Protein AF-A0AAU5ZAU3-F1 (afdb_monomer)

pLDDT: mean 85.63, std 14.37, range [34.06, 97.56]

Structure (mmCIF, N/CA/C/O backbone):
data_AF-A0AAU5ZAU3-F1
#
_entry.id   AF-A0AAU5ZAU3-F1
#
loop_
_atom_site.group_PDB
_atom_site.id
_atom_site.type_symbol
_atom_site.label_atom_id
_atom_site.label_alt_id
_atom_site.label_comp_id
_atom_site.label_asym_id
_atom_site.label_entity_id
_atom_site.label_seq_id
_atom_site.pdbx_PDB_ins_code
_atom_site.Cartn_x
_atom_site.Cartn_y
_atom_site.Cartn_z
_atom_site.occupancy
_atom_site.B_iso_or_equiv
_atom_site.auth_seq_id
_atom_site.auth_comp_id
_atom_site.auth_asym_id
_atom_site.auth_atom_id
_atom_site.pdbx_PDB_model_num
ATOM 1 N N . MET A 1 1 ? -20.115 8.996 4.462 1.00 37.56 1 MET A N 1
ATOM 2 C CA . MET A 1 1 ? -19.489 7.938 3.637 1.00 37.56 1 MET A CA 1
ATOM 3 C C . MET A 1 1 ? -18.096 7.709 4.192 1.00 37.56 1 MET A C 1
ATOM 5 O O . MET A 1 1 ? -17.524 8.702 4.626 1.00 37.56 1 MET A O 1
ATOM 9 N N . PRO A 1 2 ? -17.577 6.473 4.277 1.00 48.25 2 PRO A N 1
ATOM 10 C CA . PRO A 1 2 ? -16.207 6.277 4.735 1.00 48.25 2 PRO A CA 1
ATOM 11 C C . PRO A 1 2 ? -15.275 7.028 3.780 1.00 48.25 2 PRO A C 1
ATOM 13 O O . PRO A 1 2 ? -15.296 6.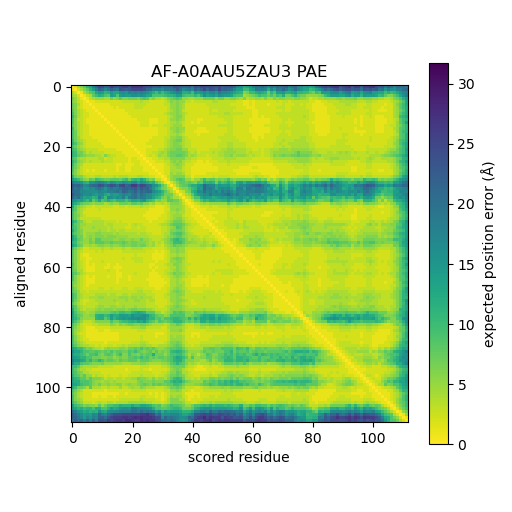797 2.573 1.00 48.25 2 PRO A O 1
ATOM 16 N N . THR A 1 3 ? -14.546 8.005 4.310 1.00 63.38 3 THR A N 1
ATOM 17 C CA . THR A 1 3 ? -13.583 8.792 3.542 1.00 63.38 3 THR A CA 1
ATOM 18 C C . THR A 1 3 ? -12.455 7.857 3.129 1.00 63.38 3 THR A C 1
ATOM 20 O O . THR A 1 3 ? -11.770 7.312 3.991 1.00 63.38 3 THR A O 1
ATOM 23 N N . VAL A 1 4 ? -12.281 7.630 1.827 1.00 74.69 4 VAL A N 1
ATOM 24 C CA . VAL A 1 4 ? -11.130 6.885 1.302 1.00 74.69 4 VAL A CA 1
ATOM 25 C C . VAL A 1 4 ? -9.880 7.718 1.581 1.00 74.69 4 VAL A C 1
ATOM 27 O O . VAL A 1 4 ? -9.778 8.842 1.094 1.00 74.69 4 VAL A O 1
ATOM 30 N N . ARG A 1 5 ? -8.952 7.186 2.386 1.00 88.69 5 ARG A N 1
ATOM 31 C CA . ARG A 1 5 ? -7.739 7.901 2.839 1.00 88.69 5 ARG A CA 1
ATOM 32 C C . ARG A 1 5 ? -6.475 7.489 2.081 1.00 88.69 5 ARG A C 1
ATOM 34 O O . ARG A 1 5 ? -5.368 7.836 2.484 1.00 88.69 5 ARG A O 1
ATOM 41 N N . ILE A 1 6 ? -6.639 6.756 0.984 1.00 92.12 6 ILE A N 1
A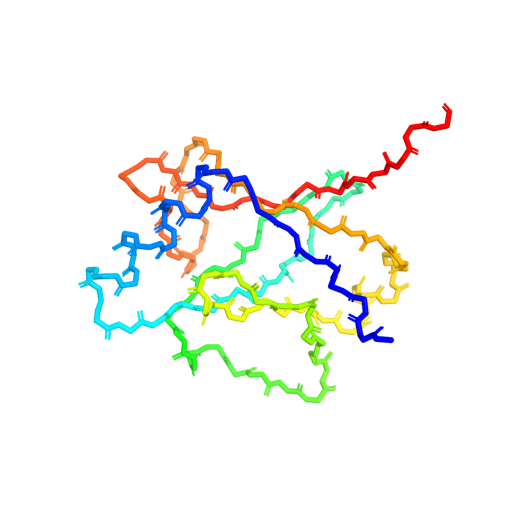TOM 42 C CA . ILE A 1 6 ? -5.554 6.283 0.128 1.00 92.12 6 ILE A CA 1
ATOM 43 C C . ILE A 1 6 ? -5.951 6.415 -1.349 1.00 92.12 6 ILE A C 1
ATOM 45 O O . ILE A 1 6 ? -7.004 5.945 -1.779 1.00 92.12 6 ILE A O 1
ATOM 49 N N . THR A 1 7 ? -5.100 7.055 -2.138 1.00 93.88 7 THR A N 1
ATOM 50 C CA . THR A 1 7 ? -5.173 7.110 -3.601 1.00 93.88 7 THR A CA 1
ATOM 51 C C . THR A 1 7 ? -3.924 6.469 -4.200 1.00 93.88 7 THR A C 1
ATOM 53 O O . THR A 1 7 ? -3.042 6.011 -3.477 1.00 93.88 7 THR A O 1
ATOM 56 N N . ALA A 1 8 ? -3.852 6.379 -5.527 1.00 95.19 8 ALA A N 1
ATOM 57 C CA . ALA A 1 8 ? -2.697 5.804 -6.203 1.00 95.19 8 ALA A CA 1
ATOM 58 C C . ALA A 1 8 ? -2.470 6.447 -7.567 1.00 95.19 8 ALA A C 1
ATOM 60 O O . ALA A 1 8 ? -3.436 6.653 -8.318 1.00 95.19 8 ALA A O 1
ATOM 61 N N . THR A 1 9 ? -1.199 6.666 -7.902 1.00 95.88 9 THR A N 1
ATOM 62 C CA . THR A 1 9 ? -0.771 7.096 -9.232 1.00 95.88 9 THR A CA 1
ATOM 63 C C . THR A 1 9 ? -1.055 6.014 -10.271 1.00 95.88 9 THR A C 1
ATOM 65 O O . THR A 1 9 ? -1.218 4.826 -9.965 1.00 95.88 9 THR A O 1
ATOM 68 N N . THR A 1 10 ? -1.085 6.405 -11.546 1.00 96.44 10 THR A N 1
ATOM 69 C CA . THR A 1 10 ? -1.226 5.454 -12.658 1.00 96.44 10 THR A CA 1
ATOM 70 C C . THR A 1 10 ? -0.132 4.383 -12.632 1.00 96.44 10 THR A C 1
ATOM 72 O O . THR A 1 10 ? -0.422 3.218 -12.899 1.00 96.44 10 THR A O 1
ATOM 75 N N . ALA A 1 11 ? 1.100 4.754 -12.264 1.00 95.69 11 ALA A N 1
ATOM 76 C CA . ALA A 1 11 ? 2.222 3.825 -12.165 1.00 95.69 11 ALA A CA 1
ATOM 77 C C . ALA A 1 11 ? 1.982 2.758 -11.085 1.00 95.69 11 ALA A C 1
ATOM 79 O O . ALA A 1 11 ? 2.105 1.564 -11.363 1.00 95.69 11 ALA A O 1
ATOM 80 N N . ALA A 1 12 ? 1.545 3.164 -9.888 1.00 96.62 12 ALA A N 1
ATOM 81 C CA . ALA A 1 12 ? 1.206 2.231 -8.814 1.00 96.62 12 ALA A CA 1
ATOM 82 C C . ALA A 1 12 ? 0.056 1.294 -9.197 1.00 96.62 12 ALA A C 1
ATOM 84 O O . ALA A 1 12 ? 0.153 0.084 -8.994 1.00 96.62 12 ALA A O 1
ATOM 85 N N . ARG A 1 13 ? -1.003 1.815 -9.829 1.00 97.56 13 ARG A N 1
ATOM 86 C CA . ARG A 1 13 ? -2.132 0.993 -10.302 1.00 97.56 13 ARG A CA 1
ATOM 87 C C . ARG A 1 13 ? -1.698 -0.054 -11.323 1.00 97.56 13 ARG A C 1
ATOM 89 O O . ARG A 1 13 ? -2.116 -1.206 -11.238 1.00 97.56 13 ARG A O 1
ATOM 96 N N . GLN A 1 14 ? -0.852 0.325 -12.280 1.00 96.81 14 GLN A N 1
ATOM 97 C CA . GLN A 1 14 ? -0.318 -0.609 -13.273 1.00 96.81 14 GLN A CA 1
ATOM 98 C C . GLN A 1 14 ? 0.554 -1.687 -12.624 1.00 96.81 14 GLN A C 1
ATOM 100 O O . GLN A 1 14 ? 0.395 -2.865 -12.947 1.00 96.81 14 GLN A O 1
ATOM 105 N N . ALA A 1 15 ? 1.415 -1.307 -11.676 1.00 96.44 15 ALA A N 1
ATOM 106 C CA . ALA A 1 15 ? 2.243 -2.251 -10.934 1.00 96.44 15 ALA A CA 1
ATOM 107 C C . ALA A 1 15 ? 1.390 -3.256 -10.139 1.00 96.44 15 ALA A C 1
ATOM 109 O O . ALA A 1 15 ? 1.631 -4.459 -10.227 1.00 96.44 15 ALA A O 1
ATOM 110 N N . ILE A 1 16 ? 0.345 -2.791 -9.444 1.00 96.69 16 ILE A N 1
ATOM 111 C CA . ILE A 1 16 ? -0.588 -3.657 -8.703 1.00 96.69 16 ILE A CA 1
ATOM 112 C C . ILE A 1 16 ? -1.298 -4.634 -9.636 1.00 96.69 16 ILE A C 1
ATOM 114 O O . ILE A 1 16 ? -1.336 -5.833 -9.355 1.00 96.69 16 ILE A O 1
ATOM 118 N N . ARG A 1 17 ? -1.832 -4.153 -10.765 1.00 96.75 17 ARG A N 1
ATOM 119 C CA . ARG A 1 17 ? -2.503 -5.016 -11.747 1.00 96.75 17 ARG A CA 1
ATOM 120 C C . ARG A 1 17 ? -1.560 -6.070 -12.307 1.00 96.75 17 ARG A C 1
ATOM 122 O O . ARG A 1 17 ? -1.953 -7.224 -12.426 1.00 96.75 17 ARG A O 1
ATOM 129 N N . HIS A 1 18 ? -0.326 -5.688 -12.629 1.00 95.69 18 HIS A N 1
ATOM 130 C CA . HIS A 1 18 ? 0.670 -6.617 -13.148 1.00 95.69 18 HIS A CA 1
ATOM 131 C C . HIS A 1 18 ? 1.039 -7.688 -12.115 1.00 95.69 18 HIS A C 1
ATOM 133 O O . HIS A 1 18 ? 1.030 -8.874 -12.437 1.00 95.69 18 HIS A O 1
ATOM 139 N N . LEU A 1 19 ? 1.294 -7.282 -10.866 1.00 95.31 19 LEU A N 1
ATOM 140 C CA . LEU A 1 19 ? 1.567 -8.206 -9.765 1.00 95.31 19 LEU A CA 1
ATOM 141 C C . LEU A 1 19 ? 0.399 -9.160 -9.526 1.00 95.31 19 LEU A C 1
ATOM 143 O O . LEU A 1 19 ? 0.607 -10.368 -9.437 1.00 95.31 19 LEU A O 1
ATOM 147 N N . SER A 1 20 ? -0.820 -8.626 -9.471 1.00 94.88 20 SER A N 1
ATOM 148 C CA . SER A 1 20 ? -2.015 -9.421 -9.198 1.00 94.88 20 SER A CA 1
ATOM 149 C C . SER A 1 20 ? -2.299 -10.407 -10.330 1.00 94.88 20 SER A C 1
ATOM 151 O O . SER A 1 20 ? -2.571 -11.578 -10.083 1.00 94.88 20 SER A O 1
ATOM 153 N N . ALA A 1 21 ? -2.161 -9.972 -11.587 1.00 95.12 21 ALA A N 1
ATOM 154 C CA . ALA A 1 21 ? -2.332 -10.834 -12.753 1.00 95.12 21 ALA A CA 1
ATOM 155 C C . ALA A 1 21 ? -1.264 -11.935 -12.823 1.00 95.12 21 ALA A C 1
ATOM 157 O O . ALA A 1 21 ? -1.595 -13.087 -13.089 1.00 95.12 21 ALA A O 1
ATOM 158 N N . GLY A 1 22 ? 0.003 -11.603 -12.548 1.00 94.12 22 GLY A N 1
ATOM 159 C CA . GLY A 1 22 ? 1.092 -12.581 -12.525 1.00 94.12 22 GLY A CA 1
ATOM 160 C C . GLY A 1 22 ? 0.945 -13.626 -11.416 1.00 94.12 22 GLY A C 1
ATOM 161 O O . GLY A 1 22 ? 1.412 -14.752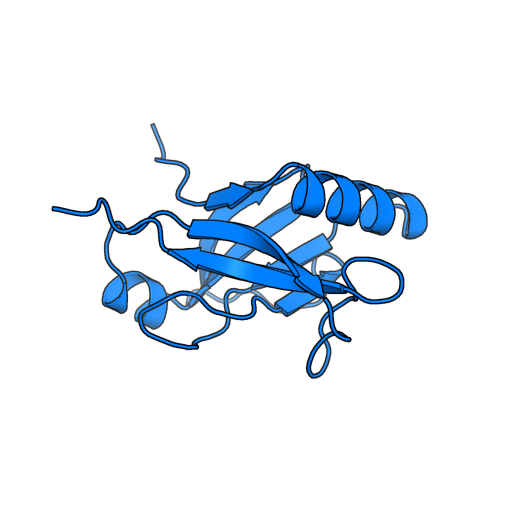 -11.569 1.00 94.12 22 GLY A O 1
ATOM 162 N N . ARG A 1 23 ? 0.278 -13.268 -10.314 1.00 91.44 23 ARG A N 1
ATOM 163 C CA . ARG A 1 23 ? 0.025 -14.157 -9.169 1.00 91.44 23 ARG A CA 1
ATOM 164 C C . ARG A 1 23 ? -1.304 -14.903 -9.251 1.00 91.44 23 ARG A C 1
ATOM 166 O O . ARG A 1 23 ? -1.448 -15.936 -8.610 1.00 91.44 23 ARG A O 1
ATOM 173 N N . GLY A 1 24 ? -2.271 -14.379 -10.000 1.00 93.88 24 GLY A N 1
ATOM 174 C CA . GLY A 1 24 ? -3.650 -14.870 -10.006 1.00 93.88 24 GLY A CA 1
ATOM 175 C C . GLY A 1 24 ? -4.455 -14.494 -8.755 1.00 93.88 24 GLY A C 1
ATOM 176 O O . GLY A 1 24 ? -5.542 -15.030 -8.562 1.00 93.88 24 GLY A O 1
ATOM 177 N N . ALA A 1 25 ? -3.942 -13.595 -7.911 1.00 93.38 25 ALA A N 1
ATOM 178 C CA . ALA A 1 25 ? -4.580 -13.144 -6.675 1.00 93.38 25 ALA A CA 1
ATOM 179 C C . ALA A 1 25 ? -4.168 -11.695 -6.342 1.00 93.38 25 ALA A C 1
ATOM 181 O O . ALA A 1 25 ? -3.090 -11.276 -6.778 1.00 93.38 25 ALA A O 1
ATOM 182 N N . PRO A 1 26 ? -4.985 -10.932 -5.588 1.00 95.12 26 PRO A N 1
ATOM 183 C CA . PRO A 1 26 ? -4.627 -9.591 -5.133 1.00 95.12 26 PRO A CA 1
ATOM 184 C C . PRO A 1 26 ? -3.374 -9.567 -4.252 1.00 95.12 26 PRO A C 1
ATOM 186 O O . PRO A 1 26 ? -2.910 -10.584 -3.727 1.00 95.12 26 PRO A O 1
ATOM 189 N N . VAL A 1 27 ? -2.845 -8.363 -4.070 1.00 96.56 27 VAL A N 1
ATOM 190 C CA . VAL A 1 27 ? -1.827 -8.062 -3.062 1.00 96.56 27 VAL A CA 1
ATOM 191 C C . VAL A 1 27 ? -2.463 -7.258 -1.933 1.00 96.56 27 VAL A C 1
ATOM 193 O O . VAL A 1 27 ? -3.569 -6.749 -2.071 1.00 96.56 27 VAL A O 1
ATOM 196 N N . MET A 1 28 ? -1.761 -7.113 -0.823 1.00 96.75 28 MET A N 1
ATOM 197 C CA . MET A 1 28 ? -2.117 -6.224 0.271 1.00 96.75 28 MET A CA 1
ATOM 198 C C . MET A 1 28 ? -0.941 -5.313 0.601 1.00 96.75 28 MET A C 1
ATOM 200 O O . MET A 1 28 ? 0.222 -5.651 0.367 1.00 96.75 28 MET A O 1
ATOM 204 N N . PHE A 1 29 ? -1.251 -4.164 1.181 1.00 95.88 29 PHE A N 1
ATOM 205 C CA . PHE A 1 29 ? -0.267 -3.179 1.589 1.00 95.88 29 PHE A CA 1
ATOM 206 C C . PHE A 1 29 ? -0.371 -2.898 3.078 1.00 95.88 29 PHE A C 1
ATOM 208 O O . PHE A 1 29 ? -1.467 -2.800 3.628 1.00 95.88 29 PHE A O 1
ATOM 215 N N . VAL A 1 30 ? 0.779 -2.703 3.711 1.00 93.62 30 VAL A N 1
ATOM 216 C CA . VAL A 1 30 ? 0.878 -2.236 5.091 1.00 93.62 30 VAL A CA 1
ATOM 217 C C . VAL A 1 30 ? 1.795 -1.029 5.103 1.00 93.62 30 VAL A C 1
ATOM 219 O O . VAL A 1 30 ? 2.976 -1.119 4.762 1.00 93.62 30 VAL A O 1
ATOM 222 N N . GLN A 1 31 ? 1.252 0.121 5.484 1.00 90.75 31 GLN A N 1
ATOM 223 C CA . GLN A 1 31 ? 2.037 1.324 5.679 1.00 90.75 31 GLN A CA 1
ATOM 224 C C . GLN A 1 31 ? 3.035 1.086 6.807 1.00 90.75 31 GLN A C 1
ATOM 226 O O . GLN A 1 31 ? 2.657 0.961 7.973 1.00 90.75 31 GLN A O 1
ATOM 231 N N . SER A 1 32 ? 4.314 1.068 6.447 1.00 80.25 32 SER A N 1
ATOM 232 C CA . SER A 1 32 ? 5.393 1.092 7.418 1.00 80.25 32 SER A CA 1
ATOM 233 C C . SER A 1 32 ? 5.648 2.535 7.879 1.00 80.25 32 SER A C 1
ATOM 235 O O . SER A 1 32 ? 5.196 3.508 7.263 1.00 80.25 32 SER A O 1
ATOM 237 N N . GLY A 1 33 ? 6.240 2.679 9.061 1.00 67.56 33 GLY A N 1
ATOM 238 C CA . GLY A 1 33 ? 6.485 3.981 9.662 1.00 67.56 33 GLY A CA 1
ATOM 239 C C . GLY A 1 33 ? 7.796 4.572 9.175 1.00 67.56 33 GLY A C 1
ATOM 240 O O . GLY A 1 33 ? 8.853 4.182 9.653 1.00 67.56 33 GLY A O 1
ATOM 241 N N . ASP A 1 34 ? 7.725 5.573 8.312 1.00 61.94 34 ASP A N 1
ATOM 242 C CA . ASP A 1 34 ? 8.897 6.328 7.901 1.00 61.94 34 ASP A CA 1
ATOM 243 C C . ASP A 1 34 ? 8.511 7.757 7.492 1.00 61.94 34 ASP A C 1
ATOM 245 O O . ASP A 1 34 ? 7.560 7.990 6.748 1.00 61.94 34 ASP A O 1
ATOM 249 N N . GLY A 1 35 ? 9.228 8.717 8.093 1.00 56.19 35 GLY A N 1
ATOM 250 C CA . GLY A 1 35 ? 9.328 10.124 7.692 1.00 56.19 35 GLY A CA 1
ATOM 251 C C . GLY A 1 35 ? 8.074 11.011 7.766 1.00 56.19 35 GLY A C 1
ATOM 252 O O . GLY A 1 35 ? 6.941 10.617 7.511 1.00 56.19 35 GLY A O 1
ATOM 253 N N . ARG A 1 36 ? 8.276 12.310 8.028 1.00 51.91 36 ARG A N 1
ATOM 254 C CA . ARG A 1 36 ? 7.212 13.334 7.931 1.00 51.91 36 ARG A CA 1
ATOM 255 C C . ARG A 1 36 ? 6.714 13.595 6.493 1.00 51.91 36 ARG A C 1
ATOM 257 O O . ARG A 1 36 ? 5.749 14.331 6.351 1.00 51.91 36 ARG A O 1
ATOM 264 N N . ALA A 1 37 ? 7.347 13.026 5.461 1.00 54.25 37 ALA A N 1
ATOM 265 C CA . ALA A 1 37 ? 7.109 13.369 4.050 1.00 54.25 37 ALA A CA 1
ATOM 266 C C . ALA A 1 37 ? 6.506 12.238 3.188 1.00 54.25 37 ALA A C 1
ATOM 268 O O . ALA A 1 37 ? 6.243 12.441 2.004 1.00 54.25 37 ALA A O 1
ATOM 269 N N . GLY A 1 38 ? 6.305 11.050 3.756 1.00 60.75 38 GLY A N 1
ATOM 270 C CA . GLY A 1 38 ? 5.998 9.844 2.991 1.00 60.75 38 GLY A CA 1
ATOM 271 C C . GLY A 1 38 ? 6.885 8.688 3.424 1.00 60.75 38 GLY A C 1
ATOM 272 O O . GLY A 1 38 ? 7.901 8.922 4.082 1.00 60.75 38 GLY A O 1
ATOM 273 N N . GLY A 1 39 ? 6.463 7.473 3.091 1.00 77.88 39 GLY A N 1
ATOM 274 C CA . GLY A 1 39 ? 7.101 6.252 3.557 1.00 77.88 39 GLY A CA 1
ATOM 275 C C . GLY A 1 39 ? 7.134 5.132 2.523 1.00 77.88 39 GLY A C 1
ATOM 276 O O . GLY A 1 39 ? 6.648 5.291 1.408 1.00 77.88 39 GLY A O 1
ATOM 277 N N . MET A 1 40 ? 7.689 3.987 2.887 1.00 84.50 40 MET A N 1
ATOM 278 C CA . MET A 1 40 ? 7.828 2.804 2.046 1.00 84.50 40 MET A CA 1
ATOM 279 C C . MET A 1 40 ? 6.827 1.754 2.536 1.00 84.50 40 MET A C 1
ATOM 281 O O . MET A 1 40 ? 7.124 0.983 3.454 1.00 84.50 40 MET A O 1
ATOM 285 N N . PRO A 1 41 ? 5.592 1.727 1.998 1.00 91.44 41 PRO A N 1
ATOM 286 C CA . PRO A 1 41 ? 4.648 0.686 2.355 1.00 91.44 41 PRO A CA 1
ATOM 287 C C . PRO A 1 41 ? 5.211 -0.675 1.949 1.00 91.44 41 PRO A C 1
ATOM 289 O O . PRO A 1 41 ? 5.799 -0.851 0.878 1.00 91.44 41 PRO A O 1
ATOM 292 N N . MET A 1 42 ? 4.976 -1.660 2.802 1.00 92.94 42 MET A N 1
ATOM 293 C CA . MET A 1 42 ? 5.294 -3.040 2.492 1.00 92.94 42 MET A CA 1
ATOM 294 C C . MET A 1 42 ? 4.158 -3.638 1.667 1.00 92.94 42 MET A C 1
ATOM 296 O O . MET A 1 42 ? 2.989 -3.468 2.012 1.00 92.94 42 MET A O 1
ATOM 300 N N . CYS A 1 43 ? 4.502 -4.317 0.576 1.00 95.06 43 CYS A N 1
ATOM 301 C CA . CYS A 1 43 ? 3.568 -5.010 -0.304 1.00 95.06 43 CYS A CA 1
ATOM 302 C C . CYS A 1 43 ? 3.721 -6.521 -0.118 1.00 95.06 43 CYS A C 1
ATOM 304 O O . CYS A 1 43 ? 4.837 -7.034 -0.195 1.00 95.06 43 CYS A O 1
ATOM 306 N N . TYR A 1 44 ? 2.613 -7.225 0.090 1.00 94.75 44 TYR A N 1
ATOM 307 C CA . TYR A 1 44 ? 2.567 -8.669 0.319 1.00 94.75 44 TYR A CA 1
ATOM 308 C C . TYR A 1 44 ? 1.480 -9.309 -0.549 1.00 94.75 44 TYR A C 1
ATOM 310 O O . TYR A 1 44 ? 0.549 -8.621 -0.958 1.00 94.75 44 TYR A O 1
ATOM 318 N N . PRO A 1 45 ? 1.536 -10.616 -0.836 1.00 95.38 45 PRO A N 1
ATOM 319 C CA . PRO A 1 45 ? 0.348 -11.363 -1.237 1.00 95.38 45 PRO A CA 1
ATOM 320 C C . PRO A 1 45 ? -0.788 -11.165 -0.228 1.00 95.38 45 PRO A C 1
ATOM 322 O O . PRO A 1 45 ? -0.545 -11.082 0.979 1.00 95.38 45 PRO A O 1
ATOM 325 N N . ASP A 1 46 ? -2.021 -11.063 -0.720 1.00 93.88 46 ASP A N 1
ATOM 326 C CA . ASP A 1 46 ? -3.169 -10.850 0.158 1.00 93.88 46 ASP A CA 1
ATOM 327 C C . ASP A 1 46 ? -3.310 -11.986 1.189 1.00 93.88 46 ASP A C 1
ATOM 329 O O . ASP A 1 46 ? -3.199 -13.170 0.861 1.00 93.88 46 ASP A O 1
ATOM 333 N N . GLY A 1 47 ? -3.504 -11.608 2.452 1.00 91.12 47 GLY A N 1
ATOM 334 C CA . GLY A 1 47 ? -3.576 -12.515 3.599 1.00 91.12 47 GLY A CA 1
ATOM 335 C C . GLY A 1 47 ? -2.238 -13.025 4.153 1.00 91.12 47 GLY A C 1
ATOM 336 O O . GLY A 1 47 ? -2.254 -13.732 5.160 1.00 91.12 47 GLY A O 1
ATOM 337 N N . GLU A 1 48 ? -1.087 -12.687 3.557 1.00 92.38 48 GLU A N 1
ATOM 338 C CA . GLU A 1 48 ? 0.221 -13.137 4.071 1.00 92.38 48 GLU A CA 1
ATOM 339 C C . GLU A 1 48 ? 0.671 -12.340 5.304 1.00 92.38 48 GLU A C 1
ATOM 341 O O . GLU A 1 48 ? 1.273 -12.893 6.227 1.00 92.38 48 GLU A O 1
ATOM 346 N N . PHE A 1 49 ? 0.336 -11.050 5.366 1.00 90.56 49 PHE A N 1
ATOM 347 C CA . PHE A 1 49 ? 0.545 -10.255 6.570 1.00 90.56 49 PHE A CA 1
ATOM 348 C C . PHE A 1 49 ? -0.664 -10.384 7.505 1.00 90.56 49 PHE A C 1
ATOM 350 O O . PHE A 1 49 ? -1.802 -10.110 7.121 1.00 90.56 49 PHE A O 1
ATOM 357 N N . LEU A 1 50 ? -0.418 -10.780 8.757 1.00 91.06 50 LEU A N 1
ATOM 358 C CA . LEU A 1 50 ? -1.470 -10.942 9.758 1.00 91.06 50 LEU A CA 1
ATOM 359 C C . LEU A 1 50 ? -1.971 -9.580 10.250 1.00 91.06 50 LEU A C 1
ATOM 361 O O . LEU A 1 50 ? -1.291 -8.896 11.011 1.00 91.06 50 LEU A O 1
ATOM 365 N N . ILE A 1 51 ? -3.190 -9.229 9.847 1.00 92.12 51 ILE A N 1
ATOM 366 C CA . ILE A 1 51 ? -3.899 -8.030 10.299 1.00 92.12 51 ILE A CA 1
ATOM 367 C C . ILE A 1 51 ? -4.501 -8.275 11.683 1.00 92.12 51 ILE A C 1
ATOM 369 O O . ILE A 1 51 ? -5.277 -9.211 11.892 1.00 92.12 51 ILE A O 1
ATOM 373 N N . GLY A 1 52 ? -4.137 -7.426 12.640 1.00 90.19 52 GLY A N 1
ATOM 374 C CA . GLY A 1 52 ? -4.632 -7.461 14.007 1.00 90.19 52 GLY A CA 1
ATOM 375 C C . GLY A 1 52 ? -5.649 -6.354 14.309 1.00 90.19 52 GLY A C 1
ATOM 376 O O . GLY A 1 52 ? -5.897 -5.465 13.499 1.00 90.19 52 GLY A O 1
ATOM 377 N N . PRO A 1 53 ? -6.193 -6.317 15.541 1.00 88.12 53 PRO A N 1
ATOM 378 C CA . PRO A 1 53 ? -7.075 -5.233 15.995 1.00 88.12 53 PRO A CA 1
ATOM 379 C C . PRO A 1 53 ? -6.397 -3.852 15.991 1.00 88.12 53 PRO A C 1
ATOM 381 O O . PRO A 1 53 ? -7.053 -2.823 16.165 1.00 88.12 53 PRO A O 1
ATOM 384 N N . GLY A 1 54 ? -5.063 -3.839 15.920 1.00 88.75 54 GLY A N 1
ATOM 385 C CA . GLY A 1 54 ? -4.204 -2.664 15.814 1.00 88.75 54 GLY A CA 1
ATOM 386 C C . GLY A 1 54 ? -4.252 -1.988 14.454 1.00 88.75 54 GLY A C 1
ATOM 387 O O . GLY A 1 54 ? -3.973 -0.801 14.389 1.00 88.75 54 GLY A O 1
ATOM 388 N N . ASP A 1 55 ? -4.641 -2.700 13.407 1.00 92.06 55 ASP A N 1
ATOM 389 C CA . ASP A 1 55 ? -4.518 -2.220 12.041 1.00 92.06 55 ASP A CA 1
ATOM 390 C C . ASP A 1 55 ? -5.816 -1.571 11.560 1.00 92.06 55 ASP A C 1
ATOM 392 O O . ASP A 1 55 ? -6.928 -2.009 11.861 1.00 92.06 55 ASP A O 1
ATOM 396 N N . VAL A 1 56 ? -5.668 -0.491 10.803 1.00 91.94 56 VAL A N 1
ATOM 397 C CA . VAL A 1 56 ? -6.760 0.304 10.253 1.00 91.94 56 VAL A CA 1
ATOM 398 C C . VAL A 1 56 ? -6.722 0.193 8.738 1.00 91.94 56 VAL A C 1
ATOM 400 O O . VAL A 1 56 ? -5.709 0.503 8.116 1.00 91.94 56 VAL A O 1
ATOM 403 N N . LEU A 1 57 ? -7.837 -0.221 8.132 1.00 93.38 57 LEU A N 1
ATOM 404 C CA . LEU A 1 57 ? -8.001 -0.203 6.679 1.00 93.38 57 LEU A CA 1
ATOM 405 C C . LEU A 1 57 ? -8.193 1.246 6.207 1.00 93.38 57 LEU A C 1
ATOM 407 O O . LEU A 1 57 ? -9.166 1.905 6.579 1.00 93.38 57 LEU A O 1
ATOM 411 N N . LEU A 1 58 ? -7.269 1.748 5.387 1.00 91.94 58 LEU A N 1
ATOM 412 C CA . LEU A 1 58 ? -7.346 3.090 4.797 1.00 91.94 58 LEU A CA 1
ATOM 413 C C . LEU A 1 58 ? -8.188 3.128 3.521 1.00 91.94 58 LEU A C 1
ATOM 415 O O . LEU A 1 58 ? -8.766 4.166 3.186 1.00 91.94 58 LEU A O 1
ATOM 419 N N . GLY A 1 59 ? -8.240 2.002 2.814 1.00 93.38 59 GLY A N 1
ATOM 420 C CA . GLY A 1 59 ? -8.998 1.819 1.586 1.00 93.38 59 GLY A CA 1
ATOM 421 C C . GLY A 1 59 ? -8.420 0.697 0.733 1.00 93.38 59 GLY A C 1
ATOM 422 O O . GLY A 1 59 ? -7.578 -0.079 1.183 1.00 93.38 59 GLY A O 1
ATOM 423 N N . GLU A 1 60 ? -8.876 0.638 -0.511 1.00 95.12 60 GLU A N 1
ATOM 424 C CA . GLU A 1 60 ? -8.496 -0.389 -1.477 1.00 95.12 60 GLU A CA 1
ATOM 425 C C . GLU A 1 60 ? -8.074 0.255 -2.801 1.00 95.12 60 GLU A C 1
ATOM 427 O O . GLU A 1 60 ? -8.692 1.214 -3.274 1.00 95.12 60 GLU A O 1
ATOM 432 N N . ILE A 1 61 ? -7.028 -0.289 -3.423 1.00 95.12 61 ILE A N 1
ATOM 433 C CA . ILE A 1 61 ? -6.527 0.138 -4.733 1.00 95.12 61 ILE A CA 1
ATOM 434 C C . ILE A 1 61 ? -6.491 -1.086 -5.641 1.00 95.12 61 ILE A C 1
ATOM 436 O O . ILE A 1 61 ? -5.756 -2.026 -5.375 1.00 95.12 61 ILE A O 1
ATOM 440 N N . GLU A 1 62 ? -7.268 -1.082 -6.728 1.00 95.44 62 GLU A N 1
ATOM 441 C CA . GLU A 1 62 ? -7.315 -2.211 -7.678 1.00 95.44 62 GLU A CA 1
ATOM 442 C C . GLU A 1 62 ? -7.647 -3.561 -6.998 1.00 95.44 62 GLU A C 1
ATOM 444 O O . GLU A 1 62 ? -7.094 -4.598 -7.352 1.00 95.44 62 GLU A O 1
ATOM 449 N N . GLY A 1 63 ? -8.523 -3.541 -5.984 1.00 93.75 63 GLY A N 1
ATOM 450 C CA . GLY A 1 63 ? -8.884 -4.724 -5.189 1.00 93.75 63 GLY A CA 1
ATOM 451 C C . GLY A 1 63 ? -7.829 -5.154 -4.163 1.00 93.75 63 GLY A C 1
ATOM 452 O O . GLY A 1 63 ? -7.986 -6.198 -3.545 1.00 93.75 63 GLY A O 1
ATOM 453 N N . SER A 1 64 ? -6.761 -4.370 -3.988 1.00 96.38 64 SER A N 1
ATOM 454 C CA . SER A 1 64 ? -5.705 -4.613 -3.001 1.00 96.38 64 SER A CA 1
ATOM 455 C C . SER A 1 64 ? -5.927 -3.746 -1.755 1.00 96.38 64 SER A C 1
ATOM 457 O O . SER A 1 64 ? -5.920 -2.513 -1.887 1.00 96.38 64 SER A O 1
ATOM 459 N N . PRO A 1 65 ? -6.134 -4.328 -0.559 1.00 96.12 65 PRO A N 1
ATOM 460 C CA . PRO A 1 65 ? -6.372 -3.560 0.658 1.00 96.12 65 PRO A CA 1
ATOM 461 C C . PRO A 1 65 ? -5.095 -2.889 1.173 1.00 96.12 65 PRO A C 1
ATOM 463 O O . PRO A 1 65 ? -3.995 -3.433 1.060 1.00 96.12 65 PRO A O 1
ATOM 466 N N . PHE A 1 66 ? -5.247 -1.701 1.758 1.00 95.06 66 PHE A N 1
ATOM 467 C CA . PHE A 1 66 ? -4.148 -0.902 2.292 1.00 95.06 66 PHE A CA 1
ATOM 468 C C . PHE A 1 66 ? -4.372 -0.590 3.774 1.00 95.06 66 PHE A C 1
ATOM 470 O O . PHE A 1 66 ? -5.298 0.141 4.137 1.00 95.06 66 PHE A O 1
ATOM 477 N N . TYR A 1 67 ? -3.5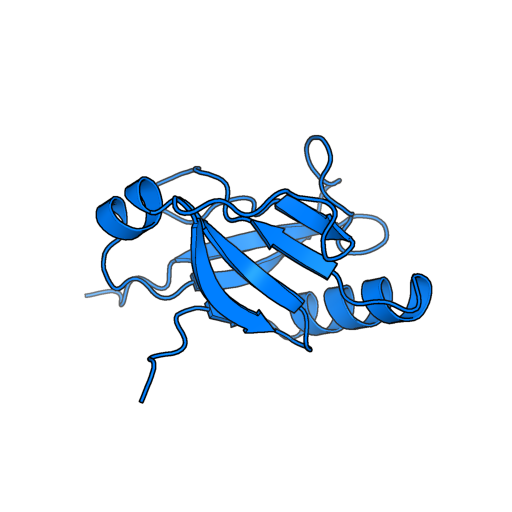01 -1.121 4.626 1.00 94.06 67 TYR A N 1
ATOM 478 C CA . TYR A 1 67 ? -3.582 -1.020 6.079 1.00 94.06 67 TYR A CA 1
ATOM 479 C C . TYR A 1 67 ? -2.522 -0.082 6.657 1.00 94.06 67 TYR A C 1
ATOM 481 O O . TYR A 1 67 ? -1.480 0.161 6.052 1.00 94.06 67 TYR A O 1
ATOM 489 N N . ILE A 1 68 ? -2.773 0.419 7.861 1.00 91.50 68 ILE A N 1
ATOM 490 C CA . ILE A 1 68 ? -1.820 1.180 8.672 1.00 91.50 68 ILE A CA 1
ATOM 491 C C . ILE A 1 68 ? -1.986 0.811 10.147 1.00 91.50 68 ILE A C 1
ATOM 493 O O . ILE A 1 68 ? -3.107 0.580 10.599 1.00 91.50 68 ILE A O 1
ATOM 497 N N . ASP A 1 69 ? -0.903 0.808 10.923 1.00 90.94 69 ASP A N 1
ATOM 498 C CA . ASP A 1 69 ? -1.011 0.672 12.380 1.00 90.94 69 ASP A CA 1
ATOM 499 C C . ASP A 1 69 ? -1.770 1.871 12.977 1.00 90.94 69 ASP A C 1
ATOM 501 O O . ASP A 1 69 ? -1.521 3.029 12.636 1.00 90.94 69 ASP A O 1
ATOM 505 N N . ARG A 1 70 ? -2.678 1.615 13.919 1.00 89.38 70 ARG A N 1
ATOM 506 C CA . ARG A 1 70 ? -3.530 2.630 14.553 1.00 89.38 70 ARG A CA 1
ATOM 507 C C . ARG A 1 70 ? -2.751 3.727 15.268 1.00 89.38 70 ARG A C 1
ATOM 509 O O .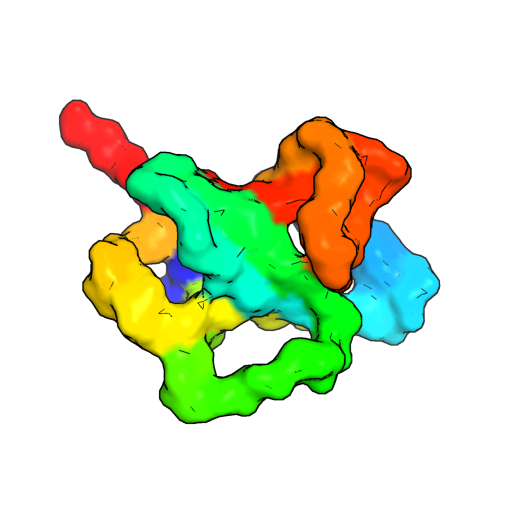 ARG A 1 70 ? -3.235 4.855 15.308 1.00 89.38 70 ARG A O 1
ATOM 516 N N . ARG A 1 71 ? -1.571 3.452 15.835 1.00 87.44 71 ARG A N 1
ATOM 517 C CA . ARG A 1 71 ? -0.745 4.512 16.439 1.00 87.44 71 ARG A CA 1
ATOM 518 C C . ARG A 1 71 ? -0.175 5.419 15.358 1.00 87.44 71 ARG A C 1
ATOM 520 O O . ARG A 1 71 ? -0.131 6.630 15.557 1.00 87.44 71 ARG A O 1
ATOM 527 N N . LEU A 1 72 ? 0.224 4.853 14.219 1.00 86.31 72 LEU A N 1
ATOM 528 C CA . LEU A 1 72 ? 0.687 5.629 13.071 1.00 86.31 72 LEU A CA 1
ATOM 529 C C . LEU A 1 72 ? -0.459 6.422 12.420 1.00 86.31 72 LEU A C 1
ATOM 531 O O . LEU A 1 72 ? -0.259 7.590 12.090 1.00 86.31 72 LEU A O 1
ATOM 535 N N . ASP A 1 73 ? -1.655 5.836 12.314 1.00 87.44 73 ASP A N 1
ATOM 536 C CA . ASP A 1 73 ? -2.879 6.517 11.864 1.00 87.44 73 ASP A CA 1
ATOM 537 C C . ASP A 1 73 ? -3.189 7.730 12.752 1.00 87.44 73 ASP A C 1
ATOM 539 O O . ASP A 1 73 ? -3.313 8.854 12.274 1.00 87.44 73 ASP A O 1
ATOM 543 N N . GLN A 1 74 ? -3.202 7.532 14.074 1.00 86.25 74 GLN A N 1
ATOM 544 C CA . GLN A 1 74 ? -3.424 8.602 15.050 1.00 86.25 74 GLN A CA 1
ATOM 545 C C . GLN A 1 74 ? -2.342 9.686 14.993 1.00 86.25 74 GLN A C 1
ATOM 547 O O . GLN A 1 74 ? -2.656 10.868 15.115 1.00 86.25 74 GLN A O 1
ATOM 552 N N . ALA A 1 75 ? -1.078 9.301 14.800 1.00 83.25 75 ALA A N 1
ATOM 553 C CA . ALA A 1 75 ? 0.033 10.243 14.704 1.00 83.25 75 ALA A CA 1
ATOM 554 C C . ALA A 1 75 ? -0.000 11.078 13.413 1.00 83.25 75 ALA A C 1
ATOM 556 O O . ALA A 1 75 ? 0.481 12.212 13.414 1.00 83.25 75 ALA A O 1
ATOM 557 N N . ARG A 1 76 ? -0.546 10.533 12.316 1.00 76.44 76 ARG A N 1
ATOM 558 C CA . ARG A 1 76 ? -0.694 11.246 11.039 1.00 76.44 76 ARG A CA 1
ATOM 559 C C . ARG A 1 76 ? -2.006 12.025 10.926 1.00 76.44 76 ARG A C 1
ATOM 561 O O . ARG A 1 76 ? -2.039 13.002 10.186 1.00 76.44 76 ARG A O 1
ATOM 568 N N . GLY A 1 77 ? -3.042 11.675 11.685 1.00 75.56 77 GLY A N 1
ATOM 569 C CA . GLY A 1 77 ? -4.327 12.378 11.678 1.00 75.56 77 GLY A CA 1
ATOM 570 C C . GLY A 1 77 ? -5.143 12.095 10.411 1.00 75.56 77 GLY A C 1
ATOM 571 O O . GLY A 1 77 ? -5.145 10.982 9.897 1.00 75.56 77 GLY A O 1
ATOM 572 N N . GLU A 1 78 ? -5.843 13.099 9.879 1.00 71.06 78 GLU A N 1
ATOM 573 C CA . GLU A 1 78 ? -6.698 12.959 8.681 1.00 71.06 78 GLU A CA 1
ATOM 574 C C . GLU A 1 78 ? -5.926 13.042 7.348 1.00 71.06 78 GLU A C 1
ATOM 576 O O . GLU A 1 78 ? -6.479 13.394 6.305 1.00 71.06 78 GLU A O 1
ATOM 581 N N . VAL A 1 79 ? -4.628 12.734 7.356 1.00 74.69 79 VAL A N 1
ATOM 582 C CA . VAL A 1 79 ? -3.799 12.775 6.147 1.00 74.69 79 VAL A CA 1
ATOM 583 C C . VAL A 1 79 ? -4.248 11.696 5.163 1.00 74.69 79 VAL A C 1
ATOM 585 O O . VAL A 1 79 ? -4.408 10.529 5.514 1.00 74.69 79 VAL A O 1
ATOM 588 N 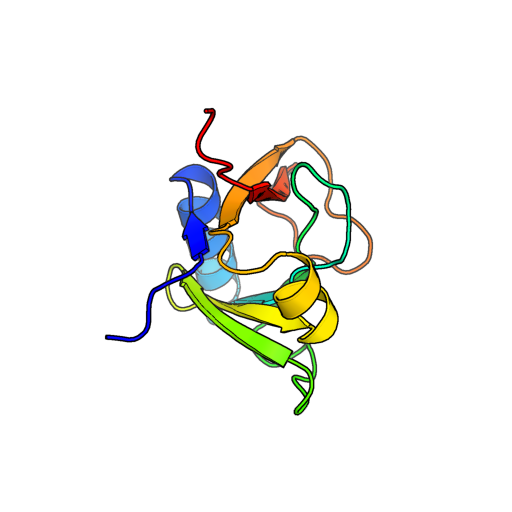N . THR A 1 80 ? -4.424 12.103 3.906 1.00 84.94 80 THR A N 1
ATOM 589 C CA . THR A 1 80 ? -4.604 11.184 2.780 1.00 84.94 80 THR A CA 1
ATOM 590 C C . THR A 1 80 ? -3.237 10.800 2.224 1.00 84.94 80 THR A C 1
ATOM 592 O O . THR A 1 80 ? -2.349 11.646 2.081 1.00 84.94 80 THR A O 1
ATOM 595 N N . PHE A 1 81 ? -3.069 9.520 1.923 1.00 88.19 81 PHE A N 1
ATOM 596 C CA . PHE A 1 81 ? -1.875 8.992 1.281 1.00 88.19 81 PHE A CA 1
ATOM 597 C C . PHE A 1 81 ? -2.095 8.842 -0.217 1.00 88.19 81 PHE A C 1
ATOM 599 O O . PHE A 1 81 ? -3.186 8.492 -0.659 1.00 88.19 81 PHE A O 1
ATOM 606 N N . GLU A 1 82 ? -1.032 9.028 -0.986 1.00 92.38 82 GLU A N 1
ATOM 607 C CA . GLU A 1 82 ? -0.976 8.640 -2.389 1.00 92.38 82 GLU A CA 1
ATOM 608 C C . GLU A 1 82 ? 0.102 7.571 -2.567 1.00 92.38 82 GLU A C 1
ATOM 610 O O . GLU A 1 82 ? 1.273 7.799 -2.258 1.00 92.38 82 GLU A O 1
ATOM 615 N N . LEU A 1 83 ? -0.297 6.393 -3.041 1.00 94.31 83 LEU A N 1
ATOM 616 C CA . LEU A 1 83 ? 0.608 5.314 -3.406 1.00 94.31 83 LEU A CA 1
ATOM 617 C C . LEU A 1 83 ? 1.230 5.588 -4.777 1.00 94.31 83 LEU A C 1
ATOM 619 O O . LEU A 1 83 ? 0.529 5.846 -5.756 1.00 94.31 83 LEU A O 1
ATOM 623 N N . ASP A 1 84 ? 2.543 5.463 -4.861 1.00 94.38 84 ASP A N 1
ATOM 624 C CA . ASP A 1 84 ? 3.324 5.680 -6.067 1.00 94.38 84 ASP A CA 1
ATOM 625 C C . ASP A 1 84 ? 4.430 4.619 -6.202 1.00 94.38 84 ASP A C 1
ATOM 627 O O . ASP A 1 84 ? 4.612 3.769 -5.327 1.00 94.38 84 ASP A O 1
ATOM 631 N N . VAL A 1 85 ? 5.156 4.648 -7.320 1.00 94.06 85 VAL A N 1
ATOM 632 C CA . VAL A 1 85 ? 6.297 3.766 -7.588 1.00 94.06 85 VAL A CA 1
ATOM 633 C C . VAL A 1 85 ? 7.555 4.603 -7.759 1.00 94.06 85 VAL A C 1
ATOM 635 O O . VAL A 1 85 ? 7.591 5.533 -8.563 1.00 94.06 85 VAL A O 1
ATOM 638 N N . ALA A 1 86 ? 8.606 4.245 -7.029 1.00 91.75 86 ALA A N 1
ATOM 639 C CA . ALA A 1 86 ? 9.923 4.857 -7.141 1.00 91.75 86 ALA A CA 1
ATOM 640 C C . ALA A 1 86 ? 10.946 3.853 -7.701 1.00 91.75 86 ALA A C 1
ATOM 642 O O . ALA A 1 86 ? 10.778 2.639 -7.539 1.00 91.75 86 ALA A O 1
ATOM 643 N N . PRO A 1 87 ? 12.006 4.328 -8.383 1.00 90.62 87 PRO A N 1
ATOM 644 C CA . PRO A 1 87 ? 13.086 3.464 -8.841 1.00 90.62 87 PRO A CA 1
ATOM 645 C C . PRO A 1 87 ? 13.885 2.905 -7.657 1.00 90.62 87 PRO A C 1
ATOM 647 O O . PRO A 1 87 ? 14.114 3.600 -6.671 1.00 90.62 87 PRO A O 1
ATOM 650 N N . GLY A 1 88 ? 14.360 1.669 -7.789 1.00 85.62 88 GLY A N 1
ATOM 651 C CA . GLY A 1 88 ? 15.104 0.950 -6.754 1.00 85.62 88 GLY A CA 1
ATOM 652 C C . GLY A 1 88 ? 14.411 -0.356 -6.379 1.00 85.62 88 GLY A C 1
ATOM 653 O O . GLY A 1 88 ? 13.194 -0.473 -6.518 1.00 85.62 88 GLY A O 1
ATOM 654 N N . GLY A 1 89 ? 15.185 -1.347 -5.935 1.00 80.31 89 GLY A N 1
ATOM 655 C CA . GLY A 1 89 ? 14.629 -2.623 -5.480 1.00 80.31 89 GLY A CA 1
ATOM 656 C C . GLY A 1 89 ? 13.735 -2.454 -4.244 1.00 80.31 89 GLY A C 1
ATOM 657 O O . GLY A 1 89 ? 13.877 -1.462 -3.529 1.00 80.31 89 GLY A O 1
ATOM 658 N N . PRO A 1 90 ? 12.815 -3.398 -3.987 1.00 80.94 90 PRO A N 1
ATOM 659 C CA . PRO A 1 90 ? 12.025 -3.381 -2.764 1.00 80.94 90 PRO A CA 1
ATOM 660 C C . PRO A 1 90 ? 12.917 -3.563 -1.535 1.00 80.94 90 PRO A C 1
ATOM 662 O O . PRO A 1 90 ? 13.937 -4.252 -1.585 1.00 80.94 90 PRO A O 1
ATOM 665 N N . GLU A 1 91 ? 12.500 -2.977 -0.417 1.00 75.56 91 GLU A N 1
ATOM 666 C CA . GLU A 1 91 ? 13.152 -3.197 0.869 1.00 75.56 91 GLU A CA 1
ATOM 667 C C . GLU A 1 91 ? 12.571 -4.412 1.598 1.00 75.56 91 GLU A C 1
ATOM 669 O O . GLU A 1 91 ? 11.369 -4.698 1.548 1.00 75.56 91 GLU A O 1
ATOM 674 N N . GLY A 1 92 ? 13.449 -5.130 2.304 1.00 81.19 92 GLY A N 1
ATOM 675 C CA . GLY A 1 92 ? 13.085 -6.265 3.147 1.00 81.19 92 GLY A CA 1
ATOM 676 C C . GLY A 1 92 ? 12.299 -7.342 2.397 1.00 81.19 92 GLY A C 1
ATOM 677 O O . GLY A 1 92 ? 12.791 -7.936 1.442 1.00 81.19 92 GLY A O 1
ATOM 678 N N . PHE A 1 93 ? 11.080 -7.602 2.869 1.00 84.38 93 PHE A N 1
ATOM 679 C CA . PHE A 1 93 ? 10.172 -8.625 2.339 1.00 84.38 93 PHE A CA 1
ATOM 680 C C . PHE A 1 93 ? 9.110 -8.073 1.374 1.00 84.38 93 PHE A C 1
ATOM 682 O O . PHE A 1 93 ? 8.179 -8.793 1.023 1.00 84.38 93 PHE A O 1
ATOM 689 N N . SER A 1 94 ? 9.204 -6.801 0.974 1.00 90.50 94 SER A N 1
ATOM 690 C CA . SER A 1 94 ? 8.197 -6.179 0.114 1.00 90.50 94 SER A CA 1
ATOM 691 C C . SER A 1 94 ? 8.254 -6.750 -1.304 1.00 90.50 94 SER A C 1
ATOM 693 O O . SER A 1 94 ? 9.329 -6.982 -1.864 1.00 90.50 94 SER A O 1
ATOM 695 N N . LEU A 1 95 ? 7.093 -6.959 -1.921 1.00 92.75 95 LEU A N 1
ATOM 696 C CA . LEU A 1 95 ? 7.018 -7.315 -3.331 1.00 92.75 95 LEU A CA 1
ATOM 697 C C . LEU A 1 95 ? 7.495 -6.151 -4.217 1.00 92.75 95 LEU A C 1
ATOM 699 O O . LEU A 1 95 ? 7.136 -4.996 -3.973 1.00 92.75 95 LEU A O 1
ATOM 703 N N . PRO A 1 96 ? 8.258 -6.437 -5.286 1.00 92.81 96 PRO A N 1
ATOM 704 C CA . PRO A 1 96 ? 8.763 -5.397 -6.170 1.00 92.81 96 PRO A CA 1
ATOM 705 C C . PRO A 1 96 ? 7.634 -4.791 -7.013 1.00 92.81 96 PRO A C 1
ATOM 707 O O . PRO A 1 96 ? 6.792 -5.504 -7.559 1.00 92.81 96 PRO A O 1
ATOM 710 N N . ALA A 1 97 ? 7.656 -3.473 -7.199 1.00 91.12 97 ALA A N 1
ATOM 711 C CA . ALA A 1 97 ? 6.759 -2.752 -8.099 1.00 91.12 97 ALA A CA 1
ATOM 712 C C . ALA A 1 97 ? 7.288 -2.804 -9.548 1.00 91.12 97 ALA A C 1
ATOM 714 O O . ALA A 1 97 ? 7.633 -1.787 -10.150 1.00 91.12 97 ALA A O 1
ATOM 715 N N . GLY A 1 98 ? 7.392 -4.016 -10.101 1.00 88.25 98 GLY A N 1
ATOM 716 C CA . GLY A 1 98 ? 7.995 -4.286 -11.413 1.00 88.25 98 GLY A CA 1
ATOM 717 C C . GLY A 1 98 ? 9.475 -4.679 -11.337 1.00 88.25 98 GLY A C 1
ATOM 718 O O . GLY A 1 98 ? 9.971 -5.063 -10.287 1.00 88.25 98 GLY A O 1
ATOM 719 N N . LEU A 1 99 ? 10.197 -4.617 -12.461 1.00 81.75 99 LEU A N 1
ATOM 720 C CA . LEU A 1 99 ? 11.580 -5.123 -12.568 1.00 81.75 99 LEU A CA 1
ATOM 721 C C . LEU A 1 99 ? 12.597 -4.384 -11.684 1.00 81.75 99 LEU A C 1
ATOM 723 O O . LEU A 1 99 ? 13.562 -4.985 -11.222 1.00 81.75 99 LEU A O 1
ATOM 727 N N . SER A 1 100 ? 12.411 -3.082 -11.481 1.00 84.44 100 SER A N 1
ATOM 728 C CA . SER A 1 100 ? 13.391 -2.219 -10.808 1.00 84.44 100 SER A CA 1
ATOM 729 C C . SER A 1 100 ? 12.732 -1.105 -9.993 1.00 84.44 100 SER A C 1
ATOM 731 O O . SER A 1 100 ? 13.286 -0.009 -9.889 1.00 84.44 100 SER A O 1
ATOM 733 N N . GLY A 1 101 ? 11.523 -1.356 -9.489 1.00 91.38 101 GLY A N 1
ATOM 734 C CA . GLY A 1 101 ? 10.745 -0.387 -8.726 1.00 91.38 101 GLY A CA 1
ATOM 735 C C . GLY A 1 101 ? 10.257 -0.944 -7.396 1.00 91.38 101 GLY A C 1
ATOM 736 O O . GLY A 1 101 ? 10.132 -2.158 -7.216 1.00 91.38 101 GLY A O 1
ATOM 737 N N . HIS A 1 102 ? 9.924 -0.038 -6.485 1.00 93.19 102 HIS A N 1
ATOM 738 C CA . HIS A 1 102 ? 9.268 -0.332 -5.216 1.00 93.19 102 HIS A CA 1
ATOM 739 C C . HIS A 1 102 ? 8.146 0.672 -4.957 1.00 93.19 102 HIS A C 1
ATOM 741 O O . HIS A 1 102 ? 8.105 1.756 -5.544 1.00 93.19 102 HIS A O 1
ATOM 747 N N . PHE A 1 103 ? 7.216 0.290 -4.087 1.00 93.69 103 PHE A N 1
ATOM 748 C CA . PHE A 1 103 ? 6.107 1.149 -3.706 1.00 93.69 103 PHE A CA 1
ATOM 749 C C . PHE A 1 103 ? 6.545 2.183 -2.671 1.00 93.69 103 PHE A C 1
ATOM 751 O O . PHE A 1 103 ? 7.278 1.866 -1.737 1.00 93.69 103 PHE A O 1
ATOM 758 N N . VAL A 1 104 ? 6.054 3.409 -2.830 1.00 92.69 104 VAL A N 1
ATOM 759 C CA . VAL A 1 104 ? 6.236 4.517 -1.887 1.00 92.69 104 VAL A CA 1
ATOM 760 C C . VAL A 1 104 ? 4.889 5.180 -1.633 1.00 92.69 104 VAL A C 1
ATOM 762 O O . VAL A 1 104 ? 4.063 5.278 -2.536 1.00 92.69 104 VAL A O 1
ATOM 765 N N . THR A 1 105 ? 4.646 5.654 -0.419 1.00 91.31 105 THR A N 1
ATOM 766 C CA . THR A 1 105 ? 3.533 6.547 -0.118 1.00 91.31 105 THR A CA 1
ATOM 767 C C . THR A 1 105 ? 4.020 7.972 0.023 1.00 91.31 105 THR A C 1
ATOM 769 O O . THR A 1 105 ? 5.041 8.250 0.647 1.00 91.31 105 THR A O 1
ATOM 772 N N . ARG A 1 106 ? 3.253 8.899 -0.539 1.00 88.19 106 ARG A N 1
ATOM 773 C CA . ARG A 1 106 ? 3.444 10.339 -0.385 1.00 88.19 106 ARG A CA 1
ATOM 774 C C . ARG A 1 106 ? 2.307 10.878 0.472 1.00 88.19 106 ARG A C 1
ATOM 776 O O . ARG A 1 106 ? 1.154 10.486 0.298 1.00 88.19 106 ARG A O 1
ATOM 783 N N . SER A 1 107 ? 2.622 11.766 1.410 1.00 78.88 107 SER A N 1
ATOM 784 C CA . SER A 1 107 ? 1.592 12.518 2.127 1.00 78.88 107 SER A CA 1
ATOM 785 C C . SER A 1 107 ? 1.216 13.745 1.308 1.00 78.88 107 SER A C 1
ATOM 787 O O . SER A 1 107 ? 2.054 14.624 1.094 1.00 78.88 107 SER A O 1
ATOM 789 N N . THR A 1 108 ? -0.043 13.854 0.895 1.00 65.00 108 THR A N 1
ATOM 790 C CA . THR A 1 108 ? -0.566 15.120 0.378 1.00 65.00 108 THR A CA 1
ATOM 791 C C . THR A 1 108 ? -0.86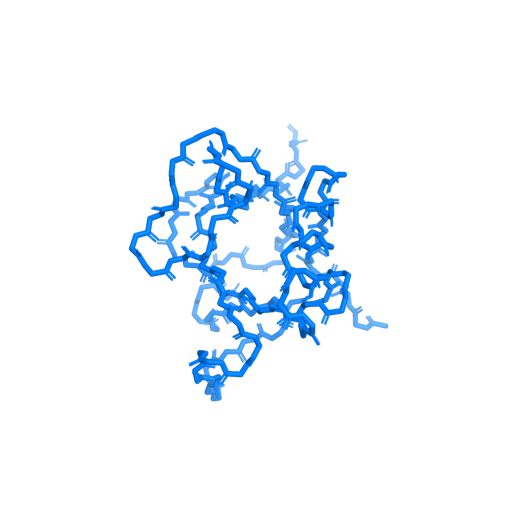5 16.034 1.559 1.00 65.00 108 THR A C 1
ATOM 793 O O . THR A 1 108 ? -1.993 16.106 2.042 1.00 65.00 108 THR A O 1
ATOM 796 N N . THR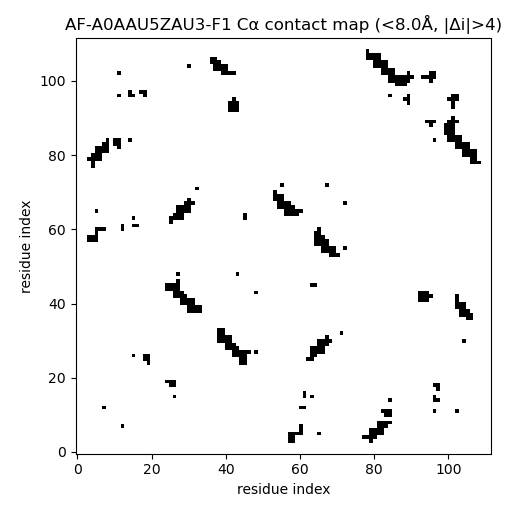 A 1 109 ? 0.151 16.726 2.068 1.00 53.94 109 THR A N 1
ATOM 797 C CA . THR A 1 109 ? -0.101 17.943 2.842 1.00 53.94 109 THR A CA 1
ATOM 798 C C . THR A 1 109 ? -0.603 18.985 1.855 1.00 53.94 109 THR A C 1
ATOM 800 O O . THR A 1 109 ? 0.115 19.325 0.916 1.00 53.94 109 THR A O 1
ATOM 803 N N . CYS A 1 110 ? -1.832 19.472 2.042 1.00 41.16 110 CYS A N 1
ATOM 804 C CA . CYS A 1 110 ? -2.260 20.713 1.407 1.00 41.16 110 CYS A CA 1
ATOM 805 C C . CYS A 1 110 ? -1.197 21.764 1.757 1.00 41.16 110 CYS A C 1
ATOM 807 O O . CYS A 1 110 ? -0.987 22.044 2.938 1.00 41.16 110 CYS A O 1
ATOM 809 N N . ALA A 1 111 ? -0.438 22.232 0.765 1.00 35.16 111 ALA A N 1
ATOM 810 C CA . ALA A 1 111 ? 0.496 23.324 0.972 1.00 35.16 111 ALA A CA 1
ATOM 811 C C . ALA A 1 111 ? -0.339 24.558 1.330 1.00 35.16 111 ALA A C 1
ATOM 813 O O . ALA A 1 111 ? -1.163 24.988 0.523 1.00 35.16 111 ALA A O 1
ATOM 814 N N . THR A 1 112 ? -0.180 25.043 2.561 1.00 34.06 112 THR A N 1
ATOM 815 C CA . THR A 1 112 ? -0.744 26.316 3.023 1.00 34.06 112 THR A CA 1
ATOM 816 C C . THR A 1 112 ? -0.111 27.482 2.279 1.00 34.06 112 THR A C 1
ATOM 818 O O . THR A 1 112 ? 1.123 27.432 2.065 1.00 34.06 112 THR A O 1
#

Nearest PDB structures (foldseek):
  1r94-assembly1_A  TM=6.033E-01  e=1.371E-03  Escherichia coli
  1s98-assembly1_A  TM=6.008E-01  e=2.138E-03  Escherichia coli
  1hto-assembly1_A  TM=2.863E-01  e=1.671E+00  Mycobacterium tuberculosis
  4xyc-assembly1_N  TM=2.528E-01  e=2.776E+00  Mycobacterium tuberculosis

Radius of gyration: 13.18 Å; Cα contacts (8 Å, |Δi|>4): 223; chains: 1; bounding box: 35×41×30 Å

Solve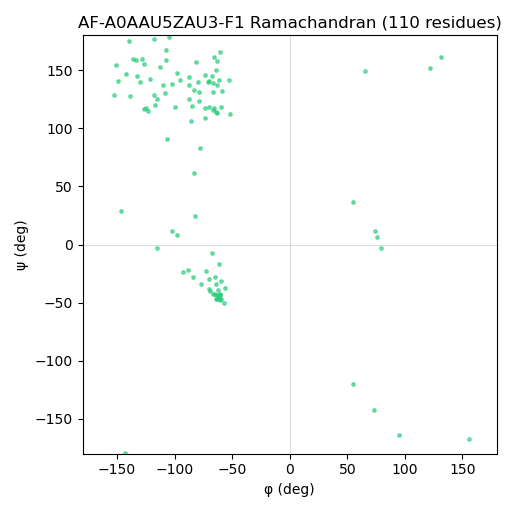nt-accessible surface area (backbone atoms only — not comparable to full-atom values): 6236 Å² total; per-residue (Å²): 127,88,75,71,33,50,49,63,40,73,65,29,51,52,33,51,51,51,54,19,63,76,67,74,46,50,38,27,35,39,50,47,95,43,70,101,66,34,28,56,39,37,31,39,58,56,81,71,67,85,81,52,97,57,48,40,80,38,39,64,57,96,79,19,46,33,31,29,44,45,70,58,44,64,74,60,54,92,59,37,36,34,35,32,63,43,84,41,73,41,64,90,85,27,54,54,43,56,97,53,13,15,47,31,32,37,54,63,70,82,82,127

Mean predicted aligned error: 5.52 Å

Foldseek 3Di:
DQDQQEAEDPLLLVLQVVVCVVVVAGKEWEFDDDDPWWFFIAIGTPPPDDDDPQKDFNDDRNNYTYIYGNVVCVVNDSWRKYKYKDFAAHPDRGDASPDGIGIMIGTPDPDD

Sequence (112 aa):
MPTVRITATTAARQAIRHLSAGRGAPVMFVQSGDGRAGGMPMCYPDGEFLIGPGDVLLGEIEGSPFYIDRRLDQARGEVTFELDVAPGGPEGFSLPAGLSGHFVTRSTTCAT

Secondary structure (DSSP, 8-state):
-----EEE-HHHHHHHHHHHHHHTS-EEEEE----BTEE--EEEETTTS---TTEEEEEEETTEEEEEEHHHHHHH-SPPEEEEEEESPPPTTPPPSSSSEEEEEEE-----